Protein AF-A0A659QZ81-F1 (afdb_monomer_lite)

Organism: NCBI:txid1960126

Sequence (160 aa):
GTQGLALLPWLQQTEKLLIMDAIDFGMAPGSLAMFRDEQVPAYLTAKKLSLHQTSFSEVLALLQLTGGQLSEIVLIGVQPECLDDYGGSLTPQVKAQLMPAVYLAQEVLAQWGITASSAALPTERLNHYSLCMERYEDERPDAQSACRVGDIRVLQREKS

Secondary structure (DSSP, 8-state):
---GGGGHHHHTT-SEEEEEEE---SS-TT-EEEEETTHHHHHHHSS---HHHHHHHHHHHHHHHTT---SEEEEEEE--S-SS-TTPPPPHHHHHTHHHHHHHHHHHHHHTT------SS-PPPSS-GGG-HHHHHHHSPPTTTS-SSS-HHHHTGGG-

Foldseek 3Di:
DQCQQVCLVVLLVAQEEEAEEAFAPVDPALDKDKDKDPRVLCRLPPDPLDPRSVSNNVSVVVCVVVPRHHNMYMYIYGHHPDSLQALDAGDPSNVVCPVVSVVVVQVVCVVVVHHDDDDPDPDDDPDDPCPVRVCSVVVPDDCVVDPRRDDPVVVVVVVD

pLDDT: mean 81.32, std 13.52, range [40.62, 97.5]

Structure (mmCIF, N/CA/C/O backbone):
data_AF-A0A659QZ81-F1
#
_entry.id   AF-A0A659QZ81-F1
#
loop_
_atom_site.group_PDB
_atom_site.id
_atom_site.type_symbol
_atom_site.label_atom_id
_atom_site.label_alt_id
_atom_site.label_comp_id
_atom_site.label_asym_id
_atom_site.label_entity_id
_atom_site.label_seq_id
_atom_site.pdbx_PDB_ins_code
_atom_site.Cartn_x
_atom_site.Cartn_y
_atom_site.Cartn_z
_atom_site.occupancy
_atom_site.B_iso_or_equiv
_atom_site.auth_seq_id
_atom_site.auth_comp_id
_atom_site.auth_asym_id
_atom_site.auth_atom_id
_atom_site.pdbx_PDB_model_num
ATOM 1 N N . GLY A 1 1 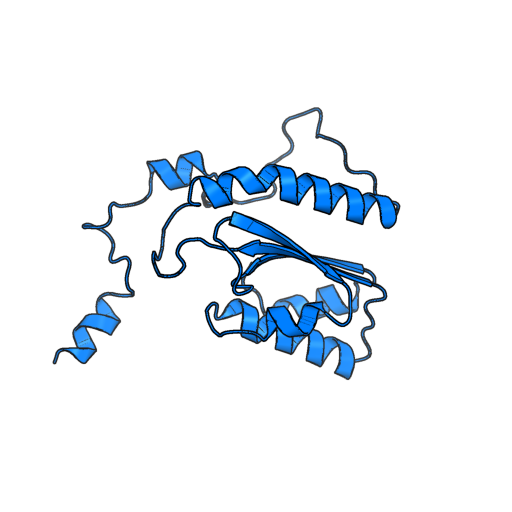? 4.713 2.931 1.751 1.00 61.50 1 GLY A N 1
ATOM 2 C CA . GLY A 1 1 ? 5.948 3.322 2.471 1.00 61.50 1 GLY A CA 1
ATOM 3 C C . GLY A 1 1 ? 6.307 2.249 3.481 1.00 61.50 1 GLY A C 1
ATOM 4 O O . GLY A 1 1 ? 5.569 1.288 3.606 1.00 61.50 1 GLY A O 1
ATOM 5 N N . THR A 1 2 ? 7.419 2.390 4.193 1.00 60.28 2 THR A N 1
ATOM 6 C CA . THR A 1 2 ? 8.079 1.272 4.897 1.00 60.28 2 THR A CA 1
ATOM 7 C C . THR A 1 2 ? 8.075 1.380 6.421 1.00 60.28 2 THR A C 1
ATOM 9 O O . THR A 1 2 ? 8.777 0.642 7.107 1.00 60.28 2 THR A O 1
ATOM 12 N N . GLN A 1 3 ? 7.298 2.326 6.944 1.00 66.69 3 GLN A N 1
ATOM 13 C CA . GLN A 1 3 ? 7.447 2.880 8.289 1.00 66.69 3 GLN A CA 1
ATOM 14 C C . GLN A 1 3 ? 6.971 1.962 9.431 1.00 66.69 3 GLN A C 1
ATOM 16 O O . GLN A 1 3 ? 7.176 2.315 10.588 1.00 66.69 3 GLN A O 1
ATOM 21 N N . GLY A 1 4 ? 6.386 0.790 9.144 1.00 76.31 4 GLY A N 1
ATOM 22 C CA . GLY A 1 4 ? 6.034 -0.222 10.151 1.00 76.31 4 GLY A CA 1
ATOM 23 C C . GLY A 1 4 ? 5.378 0.376 11.404 1.00 76.31 4 GLY A C 1
ATOM 24 O O . GLY A 1 4 ? 4.432 1.157 11.301 1.00 76.31 4 GLY A O 1
ATOM 25 N N . LEU A 1 5 ? 5.936 0.071 12.583 1.00 77.81 5 LEU A N 1
ATOM 26 C CA . LEU A 1 5 ? 5.477 0.556 13.896 1.00 77.81 5 LEU A CA 1
ATOM 27 C C . LEU A 1 5 ? 5.371 2.080 14.032 1.00 77.81 5 LEU A C 1
ATOM 29 O O . LEU A 1 5 ? 4.548 2.557 14.811 1.00 77.81 5 LEU A O 1
ATOM 33 N N . ALA A 1 6 ? 6.142 2.860 13.271 1.00 81.75 6 ALA A N 1
ATOM 34 C CA . ALA A 1 6 ? 6.051 4.319 13.318 1.00 81.75 6 ALA A CA 1
ATOM 35 C C . ALA A 1 6 ? 4.702 4.853 12.793 1.00 81.75 6 ALA A C 1
ATOM 37 O O . ALA A 1 6 ? 4.376 6.018 13.012 1.00 81.75 6 ALA A O 1
ATOM 38 N N . LEU A 1 7 ? 3.893 4.011 12.135 1.00 84.00 7 LEU A N 1
ATOM 39 C CA . LEU A 1 7 ? 2.536 4.351 11.703 1.00 84.00 7 LEU A CA 1
ATOM 40 C C . LEU A 1 7 ? 1.495 4.242 12.826 1.00 84.00 7 LEU A C 1
ATOM 42 O O . LEU A 1 7 ? 0.416 4.816 12.693 1.00 84.00 7 LEU A O 1
ATOM 46 N N . LEU A 1 8 ? 1.800 3.553 13.933 1.00 86.00 8 LEU A N 1
ATOM 47 C CA . LEU A 1 8 ? 0.827 3.281 14.996 1.00 86.00 8 LEU A CA 1
ATOM 48 C C . LEU A 1 8 ? 0.163 4.553 15.566 1.00 86.00 8 LEU A C 1
ATOM 50 O O . LEU A 1 8 ? -1.066 4.563 15.638 1.00 86.00 8 LEU A O 1
ATOM 54 N N . PRO A 1 9 ? 0.887 5.650 15.888 1.00 86.81 9 PRO A N 1
ATOM 55 C CA . PRO A 1 9 ? 0.256 6.859 16.431 1.00 86.81 9 PRO A CA 1
ATOM 56 C C . PRO A 1 9 ? -0.729 7.528 15.463 1.00 86.81 9 PRO A C 1
ATOM 58 O O . PRO A 1 9 ? -1.681 8.175 15.896 1.00 86.81 9 PRO A O 1
ATOM 61 N N . TRP A 1 10 ? -0.502 7.377 14.156 1.00 87.75 10 TRP A N 1
ATOM 62 C CA . TRP A 1 10 ? -1.379 7.905 13.111 1.00 87.75 10 TRP A CA 1
ATOM 63 C C . TRP A 1 10 ? -2.633 7.048 12.972 1.00 87.75 10 TRP A C 1
ATOM 65 O O . TRP A 1 10 ? -3.746 7.566 12.921 1.00 87.75 10 TRP A O 1
ATOM 75 N N . LEU A 1 11 ? -2.460 5.726 12.979 1.00 88.12 11 LEU A N 1
ATOM 76 C CA . LEU A 1 11 ? -3.568 4.782 12.877 1.00 88.12 11 LEU A CA 1
ATOM 77 C C . LEU A 1 11 ? -4.480 4.810 14.105 1.00 88.12 11 LEU A C 1
ATOM 79 O O . LEU A 1 11 ? -5.685 4.655 13.957 1.00 88.12 11 LEU A O 1
ATOM 83 N N . GLN A 1 12 ? -3.942 5.088 15.295 1.00 89.00 12 GLN A N 1
ATOM 84 C CA . GLN A 1 12 ? -4.744 5.299 16.508 1.00 89.00 12 GLN A CA 1
ATOM 85 C C . GLN A 1 12 ? -5.702 6.495 16.408 1.00 89.00 12 GLN A C 1
ATOM 87 O O . GLN A 1 12 ? -6.692 6.540 17.129 1.00 89.00 12 GLN A O 1
ATOM 92 N N . GLN A 1 13 ? -5.420 7.449 15.520 1.00 88.62 13 GLN A N 1
ATOM 93 C CA . GLN A 1 13 ? -6.250 8.632 15.265 1.00 88.62 13 GLN A CA 1
ATOM 94 C C . GLN A 1 13 ? -7.060 8.507 13.964 1.00 88.62 13 GLN A C 1
ATOM 96 O O . GLN A 1 13 ? -7.611 9.492 13.481 1.00 88.62 13 GLN A O 1
ATOM 101 N N . THR A 1 14 ? -7.098 7.315 13.366 1.00 90.56 14 THR A N 1
ATOM 102 C CA . THR A 1 14 ? -7.740 7.064 12.075 1.00 90.56 14 THR A CA 1
ATOM 103 C C . THR A 1 14 ? -8.985 6.209 12.276 1.00 90.56 14 THR A C 1
ATOM 105 O O . THR A 1 14 ? -8.920 5.163 12.910 1.00 90.56 14 THR A O 1
ATOM 108 N N . GLU A 1 15 ? -10.111 6.619 11.689 1.00 91.25 15 GLU A N 1
ATOM 109 C CA . GLU A 1 15 ? -11.352 5.828 11.701 1.00 91.25 15 GLU A CA 1
ATOM 110 C C . GLU A 1 15 ? -11.502 4.947 10.456 1.00 91.25 15 GLU A C 1
ATOM 112 O O . GLU A 1 15 ? -12.129 3.888 10.523 1.00 91.25 15 GLU A O 1
ATOM 117 N N . LYS A 1 16 ? -10.943 5.380 9.319 1.00 94.62 16 LYS A N 1
ATOM 118 C CA . LYS A 1 16 ? -11.021 4.689 8.026 1.00 94.62 16 LYS A CA 1
ATOM 119 C C . LYS A 1 16 ? -9.663 4.653 7.343 1.00 94.62 16 LYS A C 1
ATOM 121 O O . LYS A 1 16 ? -9.018 5.691 7.205 1.00 94.62 16 LYS A O 1
ATOM 126 N N . LEU A 1 17 ? -9.234 3.473 6.906 1.00 93.62 17 LEU A N 1
ATOM 127 C CA . LEU A 1 17 ? -7.900 3.254 6.346 1.00 93.62 17 LEU A CA 1
ATOM 128 C C . LEU A 1 17 ? -7.978 2.696 4.923 1.00 93.62 17 LEU A C 1
ATOM 130 O O . LEU A 1 17 ? -8.508 1.611 4.707 1.00 93.62 17 LEU A O 1
ATOM 134 N N . LEU A 1 18 ? -7.408 3.421 3.957 1.00 94.62 18 LEU A N 1
ATOM 135 C CA . LEU A 1 18 ? -7.236 2.961 2.578 1.00 94.62 18 LEU A CA 1
ATOM 136 C C . LEU A 1 18 ? -5.761 2.651 2.329 1.00 94.62 18 LEU A C 1
ATOM 138 O O . LEU A 1 18 ? -4.900 3.513 2.499 1.00 94.62 18 LEU A O 1
ATOM 142 N N . ILE A 1 19 ? -5.479 1.426 1.903 1.00 92.00 19 ILE A N 1
ATOM 143 C CA . ILE A 1 19 ? -4.141 0.930 1.596 1.00 92.00 19 ILE A CA 1
ATOM 144 C C . ILE A 1 19 ? -4.055 0.682 0.095 1.00 92.00 19 ILE A C 1
ATOM 146 O O . ILE A 1 19 ? -4.943 0.062 -0.488 1.00 92.00 19 ILE A O 1
ATOM 150 N N . MET A 1 20 ? -2.966 1.142 -0.515 1.00 92.56 20 MET A N 1
ATOM 151 C CA . MET A 1 20 ? -2.618 0.843 -1.901 1.00 92.56 20 MET A CA 1
ATOM 152 C C . MET A 1 20 ? -1.225 0.220 -1.936 1.00 92.56 20 MET A C 1
ATOM 154 O O . MET A 1 20 ? -0.276 0.857 -1.473 1.00 92.56 20 MET A O 1
ATOM 158 N N . ASP A 1 21 ? -1.099 -1.005 -2.448 1.00 87.25 21 ASP A N 1
ATOM 159 C CA . ASP A 1 21 ? 0.184 -1.723 -2.458 1.00 87.25 21 ASP A CA 1
ATOM 160 C C . ASP A 1 21 ? 0.315 -2.717 -3.629 1.00 87.25 21 ASP A C 1
ATOM 162 O O . ASP A 1 21 ? -0.672 -3.136 -4.236 1.00 87.25 21 ASP A O 1
ATOM 166 N N . ALA A 1 22 ? 1.547 -3.110 -3.951 1.00 86.75 22 ALA A N 1
ATOM 167 C CA . ALA A 1 22 ? 1.817 -4.248 -4.826 1.00 86.75 22 ALA A CA 1
ATOM 168 C C . ALA A 1 22 ? 1.915 -5.518 -3.968 1.00 86.75 22 ALA A C 1
ATOM 170 O O . ALA A 1 22 ? 2.778 -5.618 -3.096 1.00 86.75 22 ALA A O 1
ATOM 171 N N . ILE A 1 23 ? 1.023 -6.484 -4.191 1.00 85.00 23 ILE A N 1
ATOM 172 C CA . ILE A 1 23 ? 0.865 -7.653 -3.312 1.00 85.00 23 ILE A CA 1
ATOM 173 C C . ILE A 1 23 ? 0.763 -8.923 -4.154 1.00 85.00 23 ILE A C 1
ATOM 175 O O . ILE A 1 23 ? 0.052 -8.955 -5.157 1.00 85.00 23 ILE A O 1
ATOM 179 N N . ASP A 1 24 ? 1.466 -9.981 -3.738 1.00 86.19 24 ASP A N 1
ATOM 180 C CA . ASP A 1 24 ? 1.310 -11.317 -4.317 1.00 86.19 24 ASP A CA 1
ATOM 181 C C . ASP A 1 24 ? 0.030 -11.976 -3.783 1.00 86.19 24 ASP A C 1
ATOM 183 O O . ASP A 1 24 ? 0.016 -12.607 -2.728 1.00 86.19 24 ASP A O 1
ATOM 187 N N . PHE A 1 25 ? -1.054 -11.833 -4.538 1.00 85.06 25 PHE A N 1
ATOM 188 C CA . PHE A 1 25 ? -2.337 -12.476 -4.274 1.00 85.06 25 PHE A CA 1
ATOM 189 C C . PHE A 1 25 ? -2.410 -13.914 -4.817 1.00 85.06 25 PHE A C 1
ATOM 191 O O . PHE A 1 25 ? -3.451 -14.559 -4.697 1.00 85.06 25 PHE A O 1
ATOM 198 N N . GLY A 1 26 ? -1.348 -14.418 -5.459 1.00 87.81 26 GLY A N 1
ATOM 199 C CA . GLY A 1 26 ? -1.383 -15.675 -6.209 1.00 87.81 26 GLY A CA 1
ATOM 200 C C . GLY A 1 26 ? -2.247 -15.610 -7.476 1.00 87.81 26 GLY A C 1
ATOM 201 O O . GLY A 1 26 ? -2.712 -16.644 -7.953 1.00 87.81 26 GLY A O 1
ATOM 202 N N . MET A 1 27 ? -2.491 -14.407 -8.005 1.00 90.69 27 MET A N 1
ATOM 203 C CA . MET A 1 27 ? -3.257 -14.173 -9.233 1.00 90.69 27 MET A CA 1
ATOM 204 C C . MET A 1 27 ? -2.338 -14.004 -10.455 1.00 90.69 27 MET A C 1
ATOM 206 O O . MET A 1 27 ? -1.114 -14.061 -10.352 1.00 90.69 27 MET A O 1
ATOM 210 N N . ALA A 1 28 ? -2.9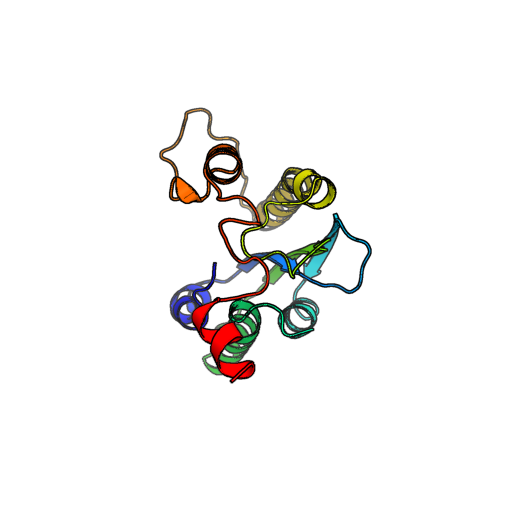23 -13.773 -11.635 1.00 94.75 28 ALA A N 1
ATOM 211 C CA . ALA A 1 28 ? -2.152 -13.440 -12.830 1.00 94.75 28 ALA A CA 1
ATOM 212 C C . ALA A 1 28 ? -1.468 -12.061 -12.687 1.00 94.75 28 ALA A C 1
ATOM 214 O O . ALA A 1 28 ? -2.099 -11.137 -12.162 1.00 94.75 28 ALA A O 1
ATOM 215 N N . PRO A 1 29 ? -0.226 -11.879 -13.171 1.00 94.25 29 PRO A N 1
ATOM 216 C CA . PRO A 1 29 ? 0.448 -10.581 -13.191 1.00 94.25 29 PRO A CA 1
ATOM 217 C C . PRO A 1 29 ? -0.424 -9.439 -13.729 1.00 94.25 29 PRO A C 1
ATOM 219 O O . PRO A 1 29 ? -1.152 -9.601 -14.708 1.00 94.25 29 PRO A O 1
ATOM 222 N N . GLY A 1 30 ? -0.378 -8.283 -13.062 1.00 95.00 30 GLY A N 1
ATOM 223 C CA . GLY A 1 30 ? -1.196 -7.117 -13.397 1.00 95.00 30 GLY A CA 1
ATOM 224 C C . GLY A 1 30 ? -2.667 -7.217 -12.979 1.00 95.00 30 GLY A C 1
ATOM 225 O O . GLY A 1 30 ? -3.437 -6.312 -13.299 1.00 95.00 30 GLY A O 1
ATOM 226 N N . SER A 1 31 ? -3.084 -8.274 -12.271 1.00 96.75 31 SER A N 1
ATOM 227 C CA . SER A 1 31 ? -4.439 -8.356 -11.707 1.00 96.75 31 SER A CA 1
ATOM 228 C C . SER A 1 31 ? -4.632 -7.300 -10.623 1.00 96.75 31 SER A C 1
ATOM 230 O O . SER A 1 31 ? -3.881 -7.267 -9.651 1.00 96.75 31 SER A O 1
ATOM 232 N N . LEU A 1 32 ? -5.651 -6.459 -10.779 1.00 96.75 32 LEU A N 1
ATOM 233 C CA . LEU A 1 32 ? -6.080 -5.480 -9.784 1.00 96.75 32 LEU A CA 1
ATOM 234 C C . LEU A 1 32 ? -7.177 -6.093 -8.906 1.00 96.75 32 LEU A C 1
ATOM 236 O O . LEU A 1 32 ? -8.156 -6.625 -9.430 1.00 96.75 32 LEU A O 1
ATOM 240 N N . ALA A 1 33 ? -7.032 -6.001 -7.587 1.00 95.06 33 ALA A N 1
ATOM 241 C CA . ALA A 1 33 ? -8.018 -6.493 -6.630 1.00 95.06 33 ALA A CA 1
ATOM 242 C C . ALA A 1 33 ? -8.262 -5.497 -5.494 1.00 95.06 33 ALA A C 1
ATOM 244 O O . ALA A 1 33 ? -7.399 -4.687 -5.154 1.00 95.06 33 ALA A O 1
ATOM 245 N N . MET A 1 34 ? -9.455 -5.589 -4.902 1.00 95.69 34 MET A N 1
ATOM 246 C CA . MET A 1 34 ? -9.859 -4.821 -3.731 1.00 95.69 34 MET A CA 1
ATOM 247 C C . MET A 1 34 ? -10.412 -5.762 -2.660 1.00 95.69 34 MET A C 1
ATOM 249 O O . MET A 1 34 ? -11.255 -6.609 -2.951 1.00 95.69 34 MET A O 1
ATOM 253 N N . PHE A 1 35 ? -9.969 -5.571 -1.422 1.00 93.69 35 PHE A N 1
ATOM 254 C CA . PHE A 1 35 ? -10.378 -6.337 -0.247 1.00 93.69 35 PHE A CA 1
ATOM 255 C C . PHE A 1 35 ? -10.816 -5.395 0.868 1.00 93.69 35 PHE A C 1
ATOM 257 O O . PHE A 1 35 ? -10.329 -4.266 0.956 1.00 93.69 35 PHE A O 1
ATOM 264 N N . ARG A 1 36 ? -11.734 -5.859 1.718 1.00 94.19 36 ARG A N 1
ATOM 265 C CA . ARG A 1 36 ? -12.299 -5.065 2.814 1.00 94.19 36 ARG A CA 1
ATOM 266 C C . ARG A 1 36 ? -12.228 -5.806 4.140 1.00 94.19 36 ARG A C 1
ATOM 268 O O . ARG A 1 36 ? -12.355 -7.030 4.177 1.00 94.19 36 ARG A O 1
ATOM 275 N N . ASP A 1 37 ? -12.024 -5.047 5.208 1.00 91.88 37 ASP A N 1
ATOM 276 C CA . ASP A 1 37 ? -12.164 -5.478 6.597 1.00 91.88 37 ASP A CA 1
ATOM 277 C C . ASP A 1 37 ? -11.413 -6.779 6.904 1.00 91.88 37 ASP A C 1
ATOM 279 O O . ASP A 1 37 ? -10.193 -6.843 6.746 1.00 91.88 37 ASP A O 1
ATOM 283 N N . GLU A 1 38 ? -12.120 -7.830 7.312 1.00 87.19 38 GLU A N 1
ATOM 284 C CA . GLU A 1 38 ? -11.546 -9.118 7.721 1.00 87.19 38 GLU A CA 1
ATOM 285 C C . GLU A 1 38 ? -10.735 -9.813 6.618 1.00 87.19 38 GLU A C 1
ATOM 287 O O . GLU A 1 38 ? -9.875 -10.646 6.908 1.00 87.19 38 GLU A O 1
ATOM 292 N N . GLN A 1 39 ? -10.963 -9.459 5.349 1.00 86.94 39 GLN A N 1
ATOM 293 C CA . GLN A 1 39 ? -10.188 -9.994 4.232 1.00 86.94 39 GLN A CA 1
ATOM 294 C C . GLN A 1 39 ? -8.785 -9.381 4.166 1.00 86.94 39 GLN A C 1
ATOM 296 O O . GLN A 1 39 ? -7.862 -10.028 3.679 1.00 86.94 39 GLN A O 1
ATOM 301 N N . VAL A 1 40 ? -8.603 -8.147 4.646 1.00 87.44 40 VAL A N 1
ATOM 302 C CA . VAL A 1 40 ? -7.355 -7.386 4.487 1.00 87.44 40 VAL A CA 1
ATOM 303 C C . VAL A 1 40 ? -6.173 -8.022 5.236 1.00 87.44 40 VAL A C 1
ATOM 305 O O . VAL A 1 40 ? -5.132 -8.221 4.603 1.00 87.44 40 VAL A O 1
ATOM 308 N N . PRO A 1 41 ? -6.284 -8.411 6.526 1.00 80.94 41 PRO A N 1
ATOM 309 C CA . PRO A 1 41 ? -5.176 -9.028 7.256 1.00 80.94 41 PRO A CA 1
ATOM 310 C C . PRO A 1 41 ? -4.598 -10.266 6.566 1.00 80.94 41 PRO A C 1
ATOM 312 O O . PRO A 1 41 ? -3.382 -10.438 6.548 1.00 80.94 41 PRO A O 1
ATOM 315 N N . ALA A 1 42 ? -5.439 -11.092 5.933 1.00 79.88 42 ALA A N 1
ATOM 316 C CA . ALA A 1 42 ? -4.990 -12.306 5.255 1.00 79.88 42 ALA A CA 1
ATOM 317 C C . ALA A 1 42 ? -3.956 -12.013 4.156 1.00 79.88 42 ALA A C 1
ATOM 319 O O . ALA A 1 42 ? -2.977 -12.744 4.035 1.00 79.88 42 ALA A O 1
ATOM 320 N N . TYR A 1 43 ? -4.122 -10.919 3.409 1.00 75.81 43 TYR A N 1
ATOM 321 C CA . TYR A 1 43 ? -3.215 -10.536 2.321 1.00 75.81 43 TYR A CA 1
ATOM 322 C C . TYR A 1 43 ? -2.015 -9.707 2.779 1.00 75.81 43 TYR A C 1
ATOM 324 O O . TYR A 1 43 ? -1.012 -9.652 2.079 1.00 75.81 43 TYR A O 1
ATOM 332 N N . LEU A 1 44 ? -2.089 -9.099 3.964 1.00 72.38 44 LEU A N 1
ATOM 333 C CA . LEU A 1 44 ? -0.946 -8.425 4.587 1.00 72.38 44 LEU A CA 1
ATOM 334 C C . LEU A 1 44 ? -0.007 -9.410 5.302 1.00 72.38 44 LEU A C 1
ATOM 336 O O . LEU A 1 44 ? 1.159 -9.097 5.533 1.00 72.38 44 LEU A O 1
ATOM 340 N N . THR A 1 45 ? -0.513 -10.593 5.659 1.00 62.12 45 THR A N 1
ATOM 341 C CA . THR A 1 45 ? 0.253 -11.676 6.296 1.00 62.12 45 THR A CA 1
ATOM 342 C C . THR A 1 45 ? 0.691 -12.757 5.297 1.00 62.12 45 THR A C 1
ATOM 344 O O . THR A 1 45 ? 1.677 -13.459 5.542 1.00 62.12 45 THR A O 1
ATOM 347 N N . ALA A 1 46 ? -0.015 -12.917 4.171 1.00 49.97 46 ALA A N 1
ATOM 348 C CA . ALA A 1 46 ? 0.301 -13.924 3.163 1.00 49.97 46 ALA A CA 1
ATOM 349 C C . ALA A 1 46 ? 1.593 -13.580 2.401 1.00 49.97 46 ALA A C 1
ATOM 351 O O . ALA A 1 46 ? 1.657 -12.617 1.650 1.00 49.97 46 ALA A O 1
ATOM 352 N N . LYS A 1 47 ? 2.600 -14.448 2.577 1.00 48.62 47 LYS A N 1
ATOM 353 C CA . LYS A 1 47 ? 3.940 -14.455 1.959 1.00 48.62 47 LYS A CA 1
ATOM 354 C C . LYS A 1 47 ? 4.860 -13.265 2.286 1.00 48.62 47 LYS A C 1
ATOM 356 O O . LYS A 1 47 ? 4.690 -12.132 1.860 1.00 48.62 47 LYS A O 1
ATOM 361 N N . LYS A 1 48 ? 5.966 -13.610 2.957 1.00 50.38 48 LYS A N 1
ATOM 362 C CA . LYS A 1 48 ? 7.148 -12.767 3.185 1.00 50.38 48 LYS A CA 1
ATOM 363 C C . LYS A 1 48 ? 7.801 -12.354 1.862 1.00 50.38 48 LYS A C 1
ATOM 365 O O . LYS A 1 48 ? 8.643 -13.10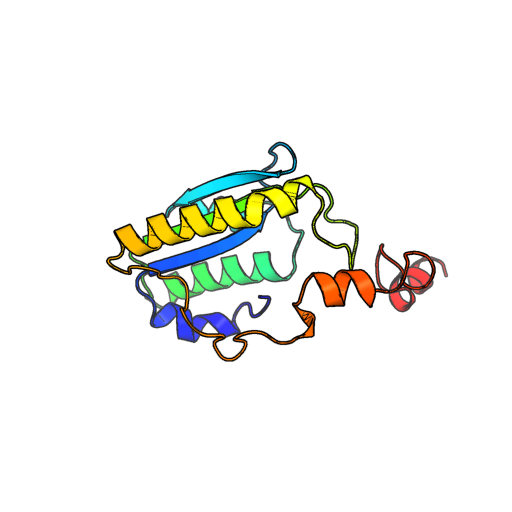5 1.383 1.00 50.38 48 LYS A O 1
ATOM 370 N N . LEU A 1 49 ? 7.507 -11.181 1.309 1.00 49.50 49 LEU A N 1
ATOM 371 C CA . LEU A 1 49 ? 8.349 -10.621 0.233 1.00 49.50 49 LEU A CA 1
ATOM 372 C C . LEU A 1 49 ? 8.663 -9.126 0.393 1.00 49.50 49 LEU A C 1
ATOM 374 O O . LEU A 1 49 ? 9.421 -8.556 -0.384 1.00 49.50 49 LEU A O 1
ATOM 378 N N . SER A 1 50 ? 8.207 -8.510 1.482 1.00 47.59 50 SER A N 1
ATOM 379 C CA . SER A 1 50 ? 8.612 -7.166 1.882 1.00 47.59 50 SER A CA 1
ATOM 380 C C . SER A 1 50 ? 8.778 -7.118 3.402 1.00 47.59 50 SER A C 1
ATOM 382 O O . SER A 1 50 ? 7.854 -7.452 4.145 1.00 47.59 50 SER A O 1
ATOM 384 N N . LEU A 1 51 ? 9.943 -6.667 3.895 1.00 40.62 51 LEU A N 1
ATOM 385 C CA . LEU A 1 51 ? 10.172 -6.369 5.326 1.00 40.62 51 LEU A CA 1
ATOM 386 C C . LEU A 1 51 ? 9.107 -5.399 5.893 1.00 40.62 51 LEU A C 1
ATOM 388 O O . LEU A 1 51 ? 8.909 -5.302 7.105 1.00 40.62 51 LEU A O 1
ATOM 392 N N . HIS A 1 52 ? 8.395 -4.690 5.016 1.00 53.03 52 HIS A N 1
ATOM 393 C CA . HIS A 1 52 ? 7.391 -3.685 5.348 1.00 53.03 52 HIS A CA 1
ATOM 394 C C . HIS A 1 52 ? 5.975 -4.249 5.505 1.00 53.03 52 HIS A C 1
ATOM 396 O O . HIS A 1 52 ? 5.152 -3.606 6.145 1.00 53.03 52 HIS A O 1
ATOM 402 N N . GLN A 1 53 ? 5.690 -5.444 4.979 1.00 50.50 53 GLN A N 1
ATOM 403 C CA . GLN A 1 53 ? 4.370 -6.079 5.103 1.00 50.50 53 GLN A CA 1
ATOM 404 C C . GLN A 1 53 ? 4.224 -6.840 6.425 1.00 50.50 53 GLN A C 1
ATOM 406 O O . GLN A 1 53 ? 3.230 -6.651 7.128 1.00 50.50 53 GLN A O 1
ATOM 411 N N . THR A 1 54 ? 5.263 -7.579 6.846 1.00 54.38 54 THR A N 1
ATOM 412 C CA . THR A 1 54 ? 5.303 -8.209 8.182 1.00 54.38 54 THR A CA 1
ATOM 413 C C . THR A 1 54 ? 5.066 -7.163 9.273 1.00 54.38 54 THR A C 1
ATOM 415 O O . THR A 1 54 ? 4.201 -7.347 10.126 1.00 54.38 54 THR A O 1
ATOM 418 N N . SER A 1 55 ? 5.732 -6.008 9.170 1.00 66.56 55 SER A N 1
ATOM 419 C CA . SER A 1 55 ? 5.568 -4.924 10.142 1.00 66.56 55 SER A CA 1
ATOM 420 C C . SER A 1 55 ? 4.196 -4.247 10.097 1.00 66.56 55 SER A C 1
ATOM 422 O O . SER A 1 55 ? 3.744 -3.754 11.124 1.00 66.56 55 SER A O 1
ATOM 424 N N . PHE A 1 56 ? 3.491 -4.226 8.961 1.00 76.75 56 PHE A N 1
ATOM 425 C CA . PHE A 1 56 ? 2.169 -3.596 8.908 1.00 76.75 56 PHE A CA 1
ATOM 426 C C . PHE A 1 56 ? 1.075 -4.471 9.535 1.00 76.75 56 PHE A C 1
ATOM 428 O O . PHE A 1 56 ? 0.204 -3.961 10.238 1.00 76.75 56 PHE A O 1
ATOM 435 N N . SER A 1 57 ? 1.154 -5.795 9.367 1.00 77.75 57 SER A N 1
ATOM 436 C CA . SER A 1 57 ? 0.262 -6.721 10.082 1.00 77.75 57 SER A CA 1
ATOM 437 C C . SER A 1 57 ? 0.439 -6.634 11.607 1.00 77.75 57 SER A C 1
ATOM 439 O O . SER A 1 57 ? -0.548 -6.608 12.343 1.00 77.75 57 SER A O 1
ATOM 441 N N . GLU A 1 58 ? 1.680 -6.473 12.081 1.00 80.69 58 GLU A N 1
ATOM 442 C CA . GLU A 1 58 ? 1.995 -6.224 13.495 1.00 80.69 58 GLU A CA 1
ATOM 443 C C . GLU A 1 58 ? 1.392 -4.904 13.988 1.00 80.69 58 GLU A C 1
ATOM 445 O O . GLU A 1 58 ? 0.846 -4.842 15.088 1.00 80.69 58 GLU A O 1
ATOM 450 N N . VAL A 1 59 ? 1.434 -3.853 13.166 1.00 84.94 59 VAL A N 1
ATOM 451 C CA . VAL A 1 59 ? 0.817 -2.561 13.490 1.00 84.94 59 VAL A CA 1
ATOM 452 C C . VAL A 1 59 ? -0.697 -2.689 13.640 1.00 84.94 59 VAL A C 1
ATOM 454 O O . VAL A 1 59 ? -1.245 -2.170 14.610 1.00 84.94 59 VAL A O 1
ATOM 457 N N . LEU A 1 60 ? -1.377 -3.388 12.724 1.00 85.12 60 LEU A N 1
ATOM 458 C CA . LEU A 1 60 ? -2.823 -3.615 12.821 1.00 85.12 60 LEU A CA 1
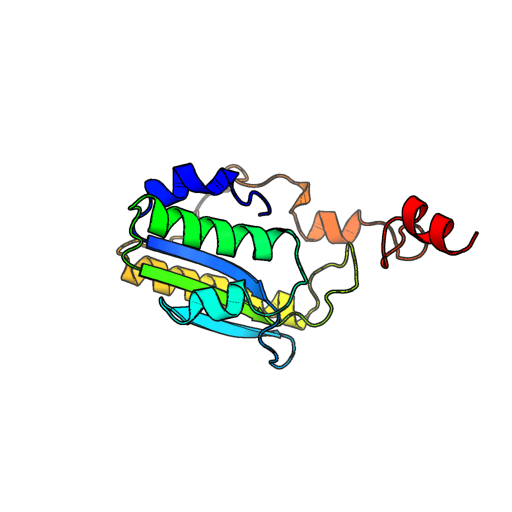ATOM 459 C C . LEU A 1 60 ? -3.184 -4.436 14.067 1.00 85.12 60 LEU A C 1
ATOM 461 O O . LEU A 1 60 ? -4.146 -4.106 14.759 1.00 85.12 60 LEU A O 1
ATOM 465 N N . ALA A 1 61 ? -2.387 -5.455 14.398 1.00 85.38 61 ALA A N 1
ATOM 466 C CA . ALA A 1 61 ? -2.573 -6.234 15.619 1.00 85.38 61 ALA A CA 1
ATOM 467 C C . ALA A 1 61 ? -2.384 -5.376 16.885 1.00 85.38 61 ALA A C 1
ATOM 469 O O . ALA A 1 61 ? -3.193 -5.437 17.810 1.00 85.38 61 ALA A O 1
ATOM 470 N N . LEU A 1 62 ? -1.353 -4.527 16.926 1.00 87.25 62 LEU A N 1
ATOM 471 C CA . LEU A 1 62 ? -1.117 -3.611 18.046 1.00 87.25 62 LEU A CA 1
ATOM 472 C C . LEU A 1 62 ? -2.195 -2.535 18.160 1.00 87.25 62 LEU A C 1
ATOM 474 O O . LEU A 1 62 ? -2.572 -2.170 19.273 1.00 87.25 62 LEU A O 1
ATOM 478 N N . LEU A 1 63 ? -2.718 -2.042 17.039 1.00 88.06 63 LEU A N 1
ATOM 479 C CA . LEU A 1 63 ? -3.837 -1.106 17.029 1.00 88.06 63 LEU A CA 1
ATOM 480 C C . LEU A 1 63 ? -5.049 -1.717 17.746 1.00 88.06 63 LEU A C 1
ATOM 482 O O . LEU A 1 63 ? -5.588 -1.090 18.655 1.00 88.06 63 LEU A O 1
ATOM 486 N N . GLN A 1 64 ? -5.391 -2.971 17.426 1.00 83.81 64 GLN A N 1
ATOM 487 C CA . GLN A 1 64 ? -6.469 -3.705 18.097 1.00 83.81 64 GLN A CA 1
ATOM 488 C C . GLN A 1 64 ? -6.190 -3.912 19.594 1.00 83.81 64 GLN A C 1
ATOM 490 O O . GLN A 1 64 ? -7.065 -3.672 20.424 1.00 83.81 64 GLN A O 1
ATOM 495 N N . LEU A 1 65 ? -4.965 -4.308 19.963 1.00 86.75 65 LEU A N 1
ATOM 496 C CA . LEU A 1 65 ? -4.577 -4.516 21.367 1.00 86.75 65 LEU A CA 1
ATOM 497 C C . LEU A 1 65 ? -4.563 -3.224 22.196 1.00 86.75 65 LEU A C 1
ATOM 499 O O . LEU A 1 65 ? -4.791 -3.267 23.402 1.00 86.75 65 LEU A O 1
ATOM 503 N N . THR A 1 66 ? -4.290 -2.081 21.566 1.00 86.31 66 THR A N 1
ATOM 504 C CA . THR A 1 66 ? -4.245 -0.765 22.226 1.00 86.31 66 THR A CA 1
ATOM 505 C C . THR A 1 66 ? -5.589 -0.034 22.208 1.00 86.31 66 THR A C 1
ATOM 507 O O . THR A 1 66 ? -5.662 1.113 22.643 1.00 86.31 66 THR A O 1
ATOM 510 N N . GLY A 1 67 ? -6.659 -0.696 21.754 1.00 77.75 67 GLY A N 1
ATOM 511 C CA . GLY A 1 67 ? -8.017 -0.151 21.752 1.00 77.75 67 GLY A CA 1
ATOM 512 C C . GLY A 1 67 ? -8.311 0.821 20.607 1.00 77.75 67 GLY A C 1
ATOM 513 O O . GLY A 1 67 ? -9.368 1.446 20.608 1.00 77.75 67 GLY A O 1
ATOM 514 N N . GLY A 1 68 ? -7.411 0.948 19.629 1.00 79.06 68 GLY A N 1
ATOM 515 C CA . GLY A 1 68 ? -7.716 1.645 18.386 1.00 79.06 68 GLY A CA 1
ATOM 516 C C . GLY A 1 68 ? -8.696 0.824 17.550 1.00 79.06 68 GLY A C 1
ATOM 517 O O . GLY A 1 68 ? -8.541 -0.391 17.410 1.00 79.06 68 GLY A O 1
ATOM 518 N N . GLN A 1 69 ? -9.708 1.479 16.987 1.00 75.44 69 GLN A N 1
ATOM 519 C CA . GLN A 1 69 ? -10.702 0.827 16.138 1.00 75.44 69 GLN A CA 1
ATOM 520 C C . GLN A 1 69 ? -10.785 1.531 14.788 1.00 75.44 69 GLN A C 1
ATOM 522 O O . GLN A 1 69 ? -11.186 2.687 14.701 1.00 75.44 69 GLN A O 1
ATOM 527 N N . LEU A 1 70 ? -10.435 0.796 13.732 1.00 87.75 70 LEU A N 1
ATOM 528 C CA . LEU A 1 70 ? -10.792 1.163 12.368 1.00 87.75 70 LEU A CA 1
ATOM 529 C C . LEU A 1 70 ? -12.223 0.688 12.126 1.00 87.75 70 LEU A C 1
ATOM 531 O O . LEU A 1 70 ? -12.509 -0.502 12.233 1.00 87.75 70 LEU A O 1
ATOM 535 N N . SER A 1 71 ? -13.109 1.625 11.814 1.00 90.69 71 SER A N 1
ATOM 536 C CA . SER A 1 71 ? -14.484 1.332 11.401 1.00 90.69 71 SER A CA 1
ATOM 537 C C . SER A 1 71 ? -14.550 0.707 10.007 1.00 90.69 71 SER A C 1
ATOM 539 O O . SER A 1 71 ? -15.495 -0.014 9.707 1.00 90.69 71 SER A O 1
ATOM 541 N N . GLU A 1 72 ? -13.550 0.986 9.167 1.00 94.06 72 GLU A N 1
ATOM 542 C CA . GLU A 1 72 ? -13.466 0.489 7.798 1.00 94.06 72 GLU A CA 1
ATOM 543 C C . GLU A 1 72 ? -11.998 0.422 7.358 1.00 94.06 72 GLU A C 1
ATOM 545 O O . GLU A 1 72 ? -11.240 1.388 7.519 1.00 94.06 72 GLU A O 1
ATOM 550 N N . ILE A 1 73 ? -11.585 -0.708 6.786 1.00 93.69 73 ILE A N 1
ATOM 551 C CA . ILE A 1 73 ? -10.265 -0.862 6.162 1.00 93.69 73 ILE A CA 1
ATOM 552 C C . ILE A 1 73 ? -10.425 -1.420 4.752 1.00 93.69 73 ILE A C 1
ATOM 554 O O . ILE A 1 73 ? -11.107 -2.417 4.527 1.00 93.69 73 ILE A O 1
ATOM 558 N N . VAL A 1 74 ? -9.778 -0.774 3.787 1.00 95.81 74 VAL A N 1
ATOM 559 C CA . VAL A 1 74 ? -9.816 -1.164 2.379 1.00 95.81 74 VAL A CA 1
ATOM 560 C C . VAL A 1 74 ? -8.397 -1.315 1.864 1.00 95.81 74 VAL A C 1
ATOM 562 O O . VAL A 1 74 ? -7.558 -0.439 2.056 1.00 95.81 74 VAL A O 1
ATOM 565 N N . LEU A 1 75 ? -8.138 -2.423 1.181 1.00 94.12 75 LEU A N 1
ATOM 566 C CA . LEU A 1 75 ? -6.889 -2.688 0.486 1.00 94.12 75 LEU A CA 1
ATOM 567 C C . LEU A 1 75 ? -7.165 -2.763 -1.009 1.00 94.12 75 LEU A C 1
ATOM 569 O O . LEU A 1 75 ? -7.920 -3.625 -1.445 1.00 94.12 75 LEU A O 1
ATOM 573 N N . ILE A 1 76 ? -6.521 -1.902 -1.785 1.00 96.00 76 ILE A N 1
ATOM 574 C CA . ILE A 1 76 ? -6.447 -1.996 -3.241 1.00 96.00 76 ILE A CA 1
ATOM 575 C C . ILE A 1 76 ? -5.030 -2.441 -3.576 1.00 96.00 76 ILE A C 1
ATOM 577 O O . ILE A 1 76 ? -4.066 -1.806 -3.155 1.00 96.00 76 ILE A O 1
ATOM 581 N N . GLY A 1 77 ? -4.876 -3.512 -4.343 1.00 93.19 77 GLY A N 1
ATOM 582 C CA . GLY A 1 77 ? -3.546 -3.927 -4.754 1.00 93.19 77 GLY A CA 1
ATOM 583 C C . GLY A 1 77 ? -3.476 -4.503 -6.147 1.00 93.19 77 GLY A C 1
ATOM 584 O O . GLY A 1 77 ? -4.470 -4.958 -6.712 1.00 93.19 77 GLY A O 1
ATOM 585 N N . VAL A 1 78 ? -2.263 -4.479 -6.688 1.00 94.69 78 VAL A N 1
ATOM 586 C CA . VAL A 1 78 ? -1.945 -5.025 -8.007 1.00 94.69 78 VAL A CA 1
ATOM 587 C C . VAL A 1 78 ? -0.987 -6.197 -7.842 1.00 94.69 78 VAL A C 1
ATOM 589 O O . VAL A 1 78 ? 0.041 -6.063 -7.178 1.00 94.69 78 VAL A O 1
ATOM 592 N N . GLN A 1 79 ? -1.313 -7.327 -8.473 1.00 93.12 79 GLN A N 1
ATOM 593 C CA . GLN A 1 79 ? -0.427 -8.481 -8.565 1.00 93.12 79 GLN A CA 1
ATOM 594 C C . GLN A 1 79 ? 0.840 -8.086 -9.344 1.00 93.12 79 GLN A C 1
ATOM 596 O O . GLN A 1 79 ? 0.741 -7.742 -10.528 1.00 93.12 79 GLN A O 1
ATOM 601 N N . PRO A 1 80 ? 2.032 -8.150 -8.733 1.00 90.38 80 PRO A N 1
ATOM 602 C CA . PRO A 1 80 ? 3.280 -7.878 -9.427 1.00 90.38 80 PRO A CA 1
ATOM 603 C C . PRO A 1 80 ? 3.617 -9.005 -10.413 1.00 90.38 80 PRO A C 1
ATOM 605 O O . PRO A 1 80 ? 3.242 -10.161 -10.218 1.00 90.38 80 PRO A O 1
ATOM 608 N N . GLU A 1 81 ? 4.353 -8.662 -11.468 1.00 89.31 81 GLU A N 1
ATOM 609 C CA . GLU A 1 81 ? 4.898 -9.633 -12.428 1.00 89.31 81 GLU A CA 1
ATOM 610 C C . GLU A 1 81 ? 6.253 -10.191 -11.979 1.00 89.31 81 GLU A C 1
ATOM 612 O O . GLU A 1 81 ? 6.507 -11.385 -12.094 1.00 89.31 81 GLU A O 1
ATOM 617 N N . CYS A 1 82 ? 7.112 -9.327 -11.438 1.00 81.44 82 CYS A N 1
ATOM 618 C CA . CYS A 1 82 ? 8.430 -9.676 -10.930 1.00 81.44 82 CYS A CA 1
ATOM 619 C C . CYS A 1 82 ? 8.657 -8.960 -9.597 1.00 81.44 82 CYS A C 1
ATOM 621 O O . CYS A 1 82 ? 8.424 -7.754 -9.500 1.00 81.44 82 CYS A O 1
ATOM 623 N N . LEU A 1 83 ? 9.102 -9.705 -8.584 1.00 73.88 83 LEU A N 1
ATOM 624 C CA . LEU A 1 83 ? 9.472 -9.175 -7.266 1.00 73.88 83 LEU A CA 1
ATOM 625 C C . LEU A 1 83 ? 10.977 -9.275 -6.983 1.00 73.88 83 LEU A C 1
ATOM 627 O O . LEU A 1 83 ? 11.471 -8.590 -6.092 1.00 73.88 83 LEU A O 1
ATOM 631 N N . ASP A 1 84 ? 11.706 -10.064 -7.773 1.00 72.38 84 ASP A N 1
ATOM 632 C CA . ASP A 1 84 ? 13.132 -10.343 -7.571 1.00 72.38 84 ASP A CA 1
ATOM 633 C C . ASP A 1 84 ? 14.055 -9.383 -8.356 1.00 72.38 84 ASP A C 1
ATOM 635 O O . ASP A 1 84 ? 15.272 -9.561 -8.369 1.00 72.38 84 ASP A O 1
ATOM 639 N N . ASP A 1 85 ? 13.497 -8.359 -9.017 1.00 75.44 85 ASP A N 1
ATOM 640 C CA . ASP A 1 85 ? 14.242 -7.289 -9.703 1.00 75.44 85 ASP A CA 1
ATOM 641 C C . ASP A 1 85 ? 14.407 -6.084 -8.766 1.00 75.44 85 ASP A C 1
ATOM 643 O O . ASP A 1 85 ? 13.648 -5.109 -8.818 1.00 75.44 85 ASP A O 1
ATOM 647 N N . TYR A 1 86 ? 15.392 -6.153 -7.867 1.00 72.88 86 TYR A N 1
ATOM 648 C C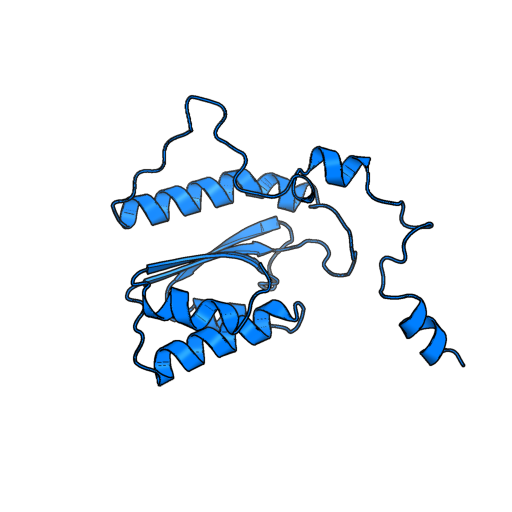A . TYR A 1 86 ? 15.676 -5.053 -6.945 1.00 72.88 86 TYR A CA 1
ATOM 649 C C . TYR A 1 86 ? 16.124 -3.809 -7.724 1.00 72.88 86 TYR A C 1
ATOM 651 O O . TYR A 1 86 ? 17.140 -3.820 -8.418 1.00 72.88 86 TYR A O 1
ATOM 659 N N . GLY A 1 87 ? 15.374 -2.713 -7.585 1.00 74.62 87 GLY A N 1
ATOM 660 C CA . GLY A 1 87 ? 15.587 -1.500 -8.384 1.00 74.62 87 GLY A CA 1
ATOM 661 C C . GLY A 1 87 ? 14.940 -1.545 -9.781 1.00 74.62 87 GLY A C 1
ATOM 662 O O . GLY A 1 87 ? 15.256 -0.729 -10.655 1.00 74.62 87 GLY A O 1
ATOM 663 N N . GLY A 1 88 ? 14.043 -2.505 -10.012 1.00 80.38 88 GLY A N 1
ATOM 664 C CA . GLY A 1 88 ? 13.172 -2.554 -11.179 1.00 80.38 88 GLY A CA 1
ATOM 665 C C . GLY A 1 88 ? 12.152 -1.409 -11.200 1.00 80.38 88 GLY A C 1
ATOM 666 O O . GLY A 1 88 ? 11.767 -0.870 -10.164 1.00 80.38 88 GLY A O 1
ATOM 667 N N . SER A 1 89 ? 11.706 -1.036 -12.402 1.00 86.56 89 SER A N 1
ATOM 668 C CA . SER A 1 89 ? 10.537 -0.162 -12.581 1.00 86.56 89 SER A CA 1
ATOM 669 C C . SER A 1 89 ? 9.281 -1.031 -12.661 1.00 86.56 89 SER A C 1
ATOM 671 O O . SER A 1 89 ? 9.364 -2.258 -12.741 1.00 86.56 89 SER A O 1
ATOM 673 N N . LEU A 1 90 ? 8.111 -0.400 -12.685 1.00 89.19 90 LEU A N 1
ATOM 674 C CA . LEU A 1 90 ? 6.853 -1.091 -12.935 1.00 89.19 90 LEU A CA 1
ATOM 675 C C . LEU A 1 90 ? 6.891 -1.767 -14.308 1.00 89.19 90 LEU A C 1
ATOM 677 O O . LEU A 1 90 ? 7.237 -1.141 -15.313 1.00 89.19 90 LEU A O 1
ATOM 681 N N . THR A 1 91 ? 6.484 -3.034 -14.369 1.00 91.19 91 THR A N 1
ATOM 682 C CA . THR A 1 91 ? 6.294 -3.694 -15.661 1.00 91.19 91 THR A CA 1
ATOM 683 C C . THR A 1 91 ? 5.109 -3.067 -16.402 1.00 91.19 91 THR A C 1
ATOM 685 O O . THR A 1 91 ? 4.232 -2.475 -15.761 1.00 91.19 91 THR A O 1
ATOM 688 N N . PRO A 1 92 ? 5.033 -3.169 -17.744 1.00 92.50 92 PRO A N 1
ATOM 689 C CA . PRO A 1 92 ? 3.962 -2.536 -18.514 1.00 92.50 92 PRO A CA 1
ATOM 690 C C . PRO A 1 92 ? 2.555 -2.898 -18.022 1.00 92.50 92 PRO A C 1
ATOM 692 O O . PRO A 1 92 ? 1.679 -2.036 -17.981 1.00 92.50 92 PRO A O 1
ATOM 695 N N . GLN A 1 93 ? 2.352 -4.148 -17.592 1.00 93.50 93 GLN A N 1
ATOM 696 C CA . GLN A 1 93 ? 1.070 -4.624 -17.072 1.00 93.50 93 GLN A CA 1
ATOM 697 C C . GLN A 1 93 ? 0.708 -3.971 -15.735 1.00 93.50 93 GLN A C 1
ATOM 699 O O . GLN A 1 93 ? -0.421 -3.523 -15.563 1.00 93.50 93 GLN A O 1
ATOM 704 N N . VAL A 1 94 ? 1.662 -3.854 -14.806 1.00 93.06 94 VAL A N 1
ATOM 705 C CA . VAL A 1 94 ? 1.435 -3.196 -13.508 1.00 93.06 94 VAL A CA 1
ATOM 706 C C . VAL A 1 94 ? 1.273 -1.682 -13.685 1.00 93.06 94 VAL A C 1
ATOM 708 O O . VAL A 1 94 ? 0.379 -1.081 -13.093 1.00 93.06 94 VAL A O 1
ATOM 711 N N . LYS A 1 95 ? 2.081 -1.059 -14.553 1.00 93.19 95 LYS A N 1
ATOM 712 C CA . LYS A 1 95 ? 2.007 0.376 -14.887 1.00 93.19 95 LYS A CA 1
ATOM 713 C C . LYS A 1 95 ? 0.637 0.753 -15.456 1.00 93.19 95 LYS A C 1
ATOM 715 O O . LYS A 1 95 ? 0.099 1.801 -15.102 1.00 93.19 95 LYS A O 1
ATOM 720 N N . ALA A 1 96 ? 0.040 -0.119 -16.271 1.00 95.56 96 ALA A N 1
ATOM 721 C CA . ALA A 1 96 ? -1.307 0.073 -16.806 1.00 95.56 96 ALA A CA 1
ATOM 722 C C . ALA A 1 96 ? -2.403 0.106 -15.720 1.00 95.56 96 ALA A C 1
ATOM 724 O O . ALA A 1 96 ? -3.456 0.696 -15.951 1.00 95.56 96 ALA A O 1
ATOM 725 N N . GLN A 1 97 ? -2.153 -0.461 -14.533 1.00 97.06 97 GLN A N 1
ATOM 726 C CA . GLN A 1 97 ? -3.113 -0.484 -13.423 1.00 97.06 97 GLN A CA 1
ATOM 727 C C . GLN A 1 97 ? -3.051 0.738 -12.502 1.00 97.06 97 GLN A C 1
ATOM 729 O O . GLN A 1 97 ? -3.901 0.862 -11.623 1.00 97.06 97 GLN A O 1
ATOM 734 N N . LEU A 1 98 ? -2.113 1.672 -12.701 1.00 93.75 98 LEU A N 1
ATOM 735 C CA . LEU A 1 98 ? -2.004 2.863 -11.848 1.00 93.75 98 LEU A CA 1
ATOM 736 C C . LEU A 1 98 ? -3.296 3.690 -11.838 1.00 93.75 98 LEU A C 1
ATOM 738 O O . LEU A 1 98 ? -3.851 3.951 -10.774 1.00 93.75 98 LEU A O 1
ATOM 742 N N . MET A 1 99 ? -3.800 4.074 -13.014 1.00 95.00 99 MET A N 1
ATOM 743 C CA . MET A 1 99 ? -5.036 4.860 -13.107 1.00 95.00 99 MET A CA 1
ATOM 744 C C . MET A 1 99 ? -6.276 4.068 -12.667 1.00 95.00 99 MET A C 1
ATOM 746 O O . MET A 1 99 ? -7.042 4.605 -11.870 1.00 95.00 99 MET A O 1
ATOM 750 N N . PRO A 1 100 ? -6.466 2.798 -13.075 1.00 97.50 100 PRO A N 1
ATOM 751 C CA . PRO A 1 100 ? -7.507 1.939 -12.510 1.00 97.50 100 PRO A CA 1
ATOM 752 C C . PRO A 1 100 ? -7.511 1.877 -10.975 1.00 97.50 100 PRO A C 1
ATOM 754 O O . PRO A 1 100 ? -8.562 2.044 -10.359 1.00 97.50 100 PRO A O 1
ATOM 757 N N . ALA A 1 101 ? -6.346 1.707 -10.342 1.00 96.88 101 ALA A N 1
ATOM 758 C CA . ALA A 1 101 ? -6.234 1.691 -8.885 1.00 96.88 101 ALA A CA 1
ATOM 759 C C . ALA A 1 101 ? -6.590 3.050 -8.260 1.00 96.88 101 ALA A C 1
ATOM 761 O O . ALA A 1 101 ? -7.243 3.093 -7.218 1.00 96.88 101 ALA A O 1
ATOM 762 N N . VAL A 1 102 ? -6.207 4.160 -8.904 1.00 95.25 102 VAL A N 1
ATOM 763 C CA . VAL A 1 102 ? -6.605 5.514 -8.484 1.00 95.25 102 VAL A CA 1
ATOM 764 C C . VAL A 1 102 ? -8.121 5.692 -8.568 1.00 95.25 102 VAL A C 1
ATOM 766 O O . VAL A 1 102 ? -8.706 6.219 -7.627 1.00 95.25 102 VAL A O 1
ATOM 769 N N . TYR A 1 103 ? -8.775 5.226 -9.633 1.00 95.81 103 TYR A N 1
ATOM 770 C CA . TYR A 1 103 ? -10.231 5.336 -9.755 1.00 95.81 103 TYR A CA 1
ATOM 771 C C . TYR A 1 103 ? -10.956 4.552 -8.657 1.00 95.81 103 TYR A C 1
ATOM 773 O O . TYR A 1 103 ? -11.838 5.107 -8.005 1.00 95.81 103 TYR A O 1
ATOM 781 N N . LEU A 1 104 ? -10.518 3.325 -8.358 1.00 97.38 104 LEU A N 1
ATOM 782 C CA . LEU A 1 104 ? -11.053 2.561 -7.225 1.00 97.38 104 LEU A CA 1
ATOM 783 C C . LEU A 1 104 ? -10.836 3.286 -5.889 1.00 97.38 104 LEU A C 1
ATOM 785 O O . LEU A 1 104 ? -11.735 3.335 -5.052 1.00 97.38 104 LEU A O 1
ATOM 789 N N . ALA A 1 105 ? -9.665 3.894 -5.686 1.00 96.75 105 ALA A N 1
ATOM 790 C CA . ALA A 1 105 ? -9.393 4.686 -4.491 1.00 96.75 105 ALA A CA 1
ATOM 791 C C . ALA A 1 105 ? -10.338 5.894 -4.383 1.00 96.75 105 ALA A C 1
ATOM 793 O O . ALA A 1 105 ? -10.854 6.177 -3.303 1.00 96.75 105 ALA A O 1
ATOM 794 N N . GLN A 1 106 ? -10.613 6.584 -5.493 1.00 96.19 106 GLN A N 1
ATOM 795 C CA . GLN A 1 106 ? -11.571 7.691 -5.528 1.00 96.19 106 GLN A CA 1
ATOM 796 C C . GLN A 1 106 ? -12.996 7.231 -5.211 1.00 96.19 106 GLN A C 1
ATOM 798 O O . GLN A 1 106 ? -13.704 7.932 -4.492 1.00 96.19 106 GLN A O 1
ATOM 803 N N . GLU A 1 107 ? -13.413 6.062 -5.696 1.00 96.44 107 GLU A N 1
ATOM 804 C CA . GLU A 1 107 ? -14.717 5.479 -5.363 1.00 96.44 107 GLU A CA 1
ATOM 805 C C . GLU A 1 107 ? -14.836 5.171 -3.866 1.00 96.44 107 GLU A C 1
ATOM 807 O O . GLU A 1 107 ? -15.846 5.509 -3.247 1.00 96.44 107 GLU A O 1
ATOM 812 N N . VAL A 1 108 ? -13.796 4.587 -3.263 1.00 97.31 108 VAL A N 1
ATOM 813 C CA . VAL A 1 108 ? -13.744 4.332 -1.814 1.00 97.31 108 VAL A CA 1
ATOM 814 C C . VAL A 1 108 ? -13.826 5.643 -1.031 1.00 97.31 108 VAL A C 1
ATOM 816 O O . VAL A 1 108 ? -14.640 5.773 -0.121 1.00 97.31 108 VAL A O 1
ATOM 819 N N . LEU A 1 109 ? -13.039 6.649 -1.417 1.00 96.50 109 LEU A N 1
ATOM 820 C CA . LEU A 1 109 ? -13.076 7.966 -0.781 1.00 96.50 109 LEU A CA 1
ATOM 821 C C . LEU A 1 109 ? -14.458 8.623 -0.909 1.00 96.50 109 LEU A C 1
ATOM 823 O O . LEU A 1 109 ? -14.962 9.174 0.069 1.00 96.50 109 LEU A O 1
ATOM 827 N N . ALA A 1 110 ? -15.112 8.510 -2.067 1.00 96.38 110 ALA A N 1
ATOM 828 C CA . ALA A 1 110 ? -16.456 9.042 -2.275 1.00 96.38 110 ALA A CA 1
ATOM 829 C C . ALA A 1 110 ? -17.488 8.367 -1.358 1.00 96.38 110 ALA A C 1
ATOM 831 O O . ALA A 1 110 ? -18.343 9.050 -0.792 1.00 96.38 110 ALA A O 1
ATOM 832 N N . GLN A 1 111 ? -17.374 7.052 -1.133 1.00 95.88 111 GLN A N 1
ATOM 833 C CA . GLN A 1 111 ? -18.194 6.325 -0.151 1.00 95.88 111 GLN A CA 1
ATOM 834 C C . GLN A 1 111 ? -17.949 6.810 1.285 1.00 95.88 111 GLN A C 1
ATOM 836 O O . GLN A 1 111 ? -18.832 6.712 2.136 1.00 95.88 111 GLN A O 1
ATOM 841 N N . TRP A 1 112 ? -16.773 7.373 1.563 1.00 96.44 112 TRP A N 1
ATOM 842 C CA . TRP A 1 112 ? -16.442 8.004 2.843 1.00 96.44 112 TRP A CA 1
ATOM 843 C C . TRP A 1 112 ? -16.841 9.481 2.916 1.00 96.44 112 TRP A C 1
ATOM 845 O O . TRP A 1 112 ? -16.532 10.148 3.899 1.00 96.44 112 TRP A O 1
ATOM 855 N N . GLY A 1 113 ? -17.535 9.999 1.898 1.00 95.94 113 GLY A N 1
ATOM 856 C CA . GLY A 1 113 ? -17.937 11.402 1.816 1.00 95.94 113 GLY A CA 1
ATOM 857 C C . GLY A 1 113 ? -16.812 12.346 1.383 1.00 95.94 113 GLY A C 1
ATOM 858 O O . GLY A 1 113 ? -16.969 13.562 1.465 1.00 95.94 113 GLY A O 1
ATOM 859 N N . ILE A 1 114 ? -15.684 11.814 0.906 1.00 94.19 114 ILE A N 1
ATOM 860 C CA . ILE A 1 114 ? -14.528 12.585 0.444 1.00 94.19 114 ILE A CA 1
ATOM 861 C C . ILE A 1 114 ? -14.542 12.614 -1.084 1.00 94.19 114 ILE A C 1
ATOM 863 O O . ILE A 1 114 ? -14.320 11.607 -1.749 1.00 94.19 114 ILE A O 1
ATOM 867 N N . THR A 1 115 ? -14.776 13.791 -1.663 1.00 90.75 115 THR A N 1
ATOM 868 C CA . THR A 1 115 ? -14.716 13.962 -3.122 1.00 90.75 115 THR A CA 1
ATOM 869 C C . THR A 1 115 ? -13.312 14.372 -3.543 1.00 90.75 115 THR A C 1
ATOM 871 O O . THR A 1 115 ? -12.856 15.468 -3.224 1.00 90.75 115 THR A O 1
ATOM 874 N N . ALA A 1 116 ? -12.629 13.499 -4.280 1.00 85.50 116 ALA A N 1
ATOM 875 C CA . ALA A 1 116 ? -11.348 13.820 -4.893 1.00 85.50 116 ALA A CA 1
ATOM 876 C C . ALA A 1 116 ? -11.557 14.629 -6.182 1.00 85.50 116 ALA A C 1
ATOM 878 O O . ALA A 1 116 ? -12.370 14.263 -7.031 1.00 85.50 116 ALA A O 1
ATOM 879 N N . SER A 1 117 ? -10.785 15.697 -6.362 1.00 81.44 117 SER A N 1
ATOM 880 C CA . SER A 1 117 ? -10.729 16.463 -7.606 1.00 81.44 117 SER A CA 1
ATOM 881 C C . SER A 1 117 ? -9.299 16.517 -8.131 1.00 81.44 117 SER A C 1
ATOM 883 O O . SER A 1 117 ? -8.330 16.407 -7.377 1.00 81.44 117 SER A O 1
ATOM 885 N N . SER A 1 118 ? -9.158 16.668 -9.448 1.00 78.00 118 SER A N 1
ATOM 886 C CA . SER A 1 118 ? -7.860 16.996 -10.029 1.00 78.00 118 SER A CA 1
ATOM 887 C C . SER A 1 118 ? -7.473 18.409 -9.597 1.00 78.00 118 SER A C 1
ATOM 889 O O . SER A 1 118 ? -8.294 19.329 -9.659 1.00 78.00 118 SER A O 1
ATOM 891 N N . ALA A 1 119 ? -6.231 18.590 -9.154 1.00 70.06 119 ALA A N 1
ATOM 892 C CA . ALA A 1 119 ? -5.728 19.917 -8.855 1.00 70.06 119 ALA A CA 1
ATOM 893 C C . ALA A 1 119 ? -5.625 20.734 -10.155 1.00 70.06 119 ALA A C 1
ATOM 895 O O . ALA A 1 119 ? -4.905 20.365 -11.078 1.00 70.06 119 ALA A O 1
ATOM 896 N N . ALA A 1 120 ? -6.348 21.856 -10.224 1.00 60.09 120 ALA A N 1
ATOM 897 C CA . ALA A 1 120 ? -6.391 22.733 -11.401 1.00 60.09 120 ALA A CA 1
ATOM 898 C C . ALA A 1 120 ? -5.086 23.522 -11.646 1.00 60.09 120 ALA A C 1
ATOM 900 O O . ALA A 1 120 ? -4.919 24.135 -12.698 1.00 60.09 120 ALA A O 1
ATOM 901 N N . LEU A 1 121 ? -4.167 23.524 -10.680 1.00 58.53 121 LEU A N 1
ATOM 902 C CA . LEU A 1 121 ? -2.856 24.166 -10.748 1.00 58.53 121 LEU A CA 1
ATOM 903 C C . LEU A 1 121 ? -1.787 23.147 -10.342 1.00 58.53 121 LEU A C 1
ATOM 905 O O . LEU A 1 121 ? -2.102 22.248 -9.558 1.00 58.53 121 LEU A O 1
ATOM 909 N N . PRO A 1 122 ? -0.535 23.279 -10.824 1.00 57.56 122 PRO A N 1
ATOM 910 C CA . PRO A 1 122 ? 0.566 22.461 -10.337 1.00 57.56 122 PRO A CA 1
ATOM 911 C C . PRO A 1 122 ? 0.720 22.708 -8.835 1.00 57.56 122 PRO A C 1
ATOM 913 O O . PRO A 1 122 ? 1.233 23.738 -8.401 1.00 57.56 122 PRO A O 1
ATOM 916 N N . THR A 1 123 ? 0.203 21.782 -8.036 1.00 61.44 123 THR A N 1
ATOM 917 C CA . THR A 1 123 ? 0.402 21.775 -6.592 1.00 61.44 123 THR A CA 1
ATOM 918 C C . THR A 1 123 ? 1.871 21.527 -6.308 1.00 61.44 123 THR A C 1
ATOM 920 O O . THR A 1 123 ? 2.554 20.836 -7.070 1.00 61.44 123 THR A O 1
ATOM 923 N N . GLU A 1 124 ? 2.356 22.056 -5.189 1.00 67.00 124 GLU A N 1
ATOM 924 C CA . GLU A 1 124 ? 3.657 21.668 -4.664 1.00 67.00 124 GLU A CA 1
ATOM 925 C C . GLU A 1 124 ? 3.739 20.137 -4.587 1.00 67.00 124 GLU A C 1
ATOM 927 O O . GLU A 1 124 ? 2.784 19.455 -4.197 1.00 67.00 124 GLU A O 1
ATOM 932 N N . ARG A 1 125 ? 4.855 19.581 -5.061 1.00 68.75 125 ARG A N 1
ATOM 933 C CA . ARG A 1 125 ? 5.023 18.135 -5.163 1.00 68.75 125 ARG A CA 1
ATOM 934 C C . ARG A 1 125 ? 4.978 17.535 -3.759 1.00 68.75 125 ARG A C 1
ATOM 936 O O . ARG A 1 125 ? 5.858 17.799 -2.950 1.00 68.75 125 ARG A O 1
ATOM 943 N N . LEU A 1 126 ? 3.979 16.696 -3.490 1.00 74.50 126 LEU A N 1
ATOM 944 C CA . LEU A 1 126 ? 3.819 16.051 -2.179 1.00 74.50 126 LEU A CA 1
ATOM 945 C C . LEU A 1 126 ? 4.931 15.036 -1.878 1.00 74.50 126 LEU A C 1
ATOM 947 O O . LEU A 1 126 ? 5.167 14.689 -0.724 1.00 74.50 126 LEU A O 1
ATOM 951 N N . ASN A 1 127 ? 5.591 14.525 -2.917 1.00 75.62 127 ASN A N 1
ATOM 952 C CA . ASN A 1 127 ? 6.597 13.482 -2.817 1.00 75.62 127 ASN A CA 1
ATOM 953 C C . ASN A 1 127 ? 7.967 13.939 -3.342 1.00 75.62 127 ASN A C 1
ATOM 955 O O . ASN A 1 127 ? 8.087 14.859 -4.148 1.00 75.62 127 ASN A O 1
ATOM 959 N N . HIS A 1 128 ? 9.031 13.292 -2.865 1.00 79.50 128 HIS A N 1
ATOM 960 C CA . HIS A 1 128 ? 10.391 13.614 -3.293 1.00 79.50 128 HIS A CA 1
ATOM 961 C C . HIS A 1 128 ? 10.601 13.279 -4.782 1.00 79.50 128 HIS A C 1
ATOM 963 O O . HIS A 1 128 ? 10.051 12.304 -5.294 1.00 79.50 128 HIS A O 1
ATOM 969 N N . TYR A 1 129 ? 11.450 14.044 -5.479 1.00 76.75 129 TYR A N 1
ATOM 970 C CA . TYR A 1 129 ? 11.719 13.878 -6.919 1.00 76.75 129 TYR A CA 1
ATOM 971 C C . TYR A 1 129 ? 12.217 12.483 -7.315 1.00 76.75 129 TYR A C 1
ATOM 973 O O . TYR A 1 129 ? 12.042 12.083 -8.462 1.00 76.75 129 TYR A O 1
ATOM 981 N N . SER A 1 130 ? 12.807 11.738 -6.380 1.00 74.44 130 SER A N 1
ATOM 982 C CA . SER A 1 130 ? 13.248 10.353 -6.590 1.00 74.44 130 SER A CA 1
ATOM 983 C C . SER A 1 130 ? 12.104 9.380 -6.891 1.00 74.44 130 SER A C 1
ATOM 985 O O . SER A 1 130 ? 12.361 8.277 -7.349 1.00 74.44 130 SER A O 1
ATOM 987 N N . LEU A 1 131 ? 10.853 9.768 -6.622 1.00 76.19 131 LEU A N 1
ATOM 988 C CA . LEU A 1 131 ? 9.656 8.977 -6.918 1.00 76.19 131 LEU A CA 1
ATOM 989 C C . LEU A 1 131 ? 9.036 9.332 -8.281 1.00 76.19 131 LEU A C 1
ATOM 991 O O . LEU A 1 131 ? 8.002 8.783 -8.653 1.00 76.19 131 LEU A O 1
ATOM 995 N N . CYS A 1 132 ? 9.637 10.265 -9.027 1.00 82.06 132 CYS A N 1
ATOM 996 C CA . CYS A 1 132 ? 9.229 10.572 -10.392 1.00 82.06 132 CYS A CA 1
ATOM 997 C C . CYS A 1 132 ? 9.622 9.414 -11.311 1.00 82.06 132 CYS A C 1
ATOM 999 O O . CYS A 1 132 ? 10.809 9.140 -11.462 1.00 82.06 132 CYS A O 1
ATOM 1001 N N . MET A 1 133 ? 8.635 8.763 -11.928 1.00 84.19 133 MET A N 1
ATOM 1002 C CA . MET A 1 133 ? 8.856 7.557 -12.728 1.00 84.19 133 MET A CA 1
ATOM 1003 C C . MET A 1 133 ? 9.815 7.795 -13.896 1.00 84.19 133 MET A C 1
ATOM 1005 O O . MET A 1 133 ? 10.765 7.041 -14.024 1.00 84.19 133 MET A O 1
ATOM 1009 N N . GLU A 1 134 ? 9.631 8.868 -14.671 1.00 83.69 134 GLU A N 1
ATOM 1010 C CA . GLU A 1 134 ? 10.539 9.220 -15.781 1.00 83.69 134 GLU A CA 1
ATOM 1011 C C . GLU A 1 134 ? 11.979 9.385 -15.293 1.00 83.69 134 GLU A C 1
ATOM 1013 O O . GLU A 1 134 ? 12.888 8.725 -15.775 1.00 83.69 134 GLU A O 1
ATOM 1018 N N . ARG A 1 135 ? 12.171 10.183 -14.238 1.00 83.50 135 ARG A N 1
ATOM 1019 C CA . ARG A 1 135 ? 13.492 10.418 -13.655 1.00 83.50 135 ARG A CA 1
ATOM 1020 C C . ARG A 1 135 ? 14.132 9.125 -13.154 1.00 83.50 135 ARG A C 1
ATOM 1022 O O . ARG A 1 135 ? 15.320 8.914 -13.351 1.00 83.50 135 ARG A O 1
ATOM 1029 N N . TYR A 1 136 ? 13.359 8.277 -12.483 1.00 84.62 136 TYR A N 1
ATOM 1030 C CA . TYR A 1 136 ? 13.841 6.992 -11.996 1.00 84.62 136 TYR A CA 1
ATOM 1031 C C . TYR A 1 136 ? 14.217 6.056 -13.148 1.00 84.62 136 TYR A C 1
ATOM 1033 O O . TYR A 1 136 ? 15.266 5.422 -13.103 1.00 84.62 136 TYR A O 1
ATOM 1041 N N . GLU A 1 137 ? 13.377 5.975 -14.179 1.00 85.62 137 GLU A N 1
ATOM 1042 C CA . GLU A 1 137 ? 13.604 5.142 -15.361 1.00 85.62 137 GLU A CA 1
ATOM 1043 C C . GLU A 1 137 ? 14.831 5.609 -16.166 1.00 85.62 137 GLU A C 1
ATOM 1045 O O . GLU A 1 137 ? 15.566 4.746 -16.647 1.00 85.62 137 GLU A O 1
ATOM 1050 N N . ASP A 1 138 ? 15.085 6.923 -16.230 1.00 84.69 138 ASP A N 1
ATOM 1051 C CA . ASP A 1 138 ? 16.213 7.538 -16.948 1.00 84.69 138 ASP A CA 1
ATOM 1052 C C . ASP A 1 138 ? 17.535 7.524 -16.160 1.00 84.69 138 ASP A C 1
ATOM 1054 O O . ASP A 1 138 ? 18.603 7.341 -16.742 1.00 84.69 138 ASP A O 1
ATOM 1058 N N . GLU A 1 139 ? 17.494 7.737 -14.839 1.00 85.62 139 GLU A N 1
ATOM 1059 C CA . GLU A 1 139 ? 18.699 7.853 -13.998 1.00 85.62 139 GLU A CA 1
ATOM 1060 C C . GLU A 1 139 ? 19.127 6.519 -13.359 1.00 85.62 139 GLU A C 1
ATOM 1062 O O . GLU A 1 139 ? 20.207 6.448 -12.761 1.00 85.62 139 GLU A O 1
ATOM 1067 N N . ARG A 1 140 ? 18.310 5.455 -13.434 1.00 82.00 140 ARG A N 1
ATOM 1068 C CA . ARG A 1 140 ? 18.660 4.179 -12.790 1.00 82.00 140 ARG A CA 1
ATOM 1069 C C . ARG A 1 140 ? 19.851 3.496 -13.482 1.00 82.00 140 ARG A C 1
ATOM 1071 O O . ARG A 1 140 ? 19.880 3.413 -14.711 1.00 82.00 140 ARG A O 1
ATOM 1078 N N . PRO A 1 141 ? 20.801 2.932 -12.713 1.00 79.00 141 PRO A N 1
ATOM 1079 C CA . PRO A 1 141 ? 21.887 2.140 -13.277 1.00 79.00 141 PRO A CA 1
ATOM 1080 C C . PRO A 1 141 ? 21.357 0.906 -14.017 1.00 79.00 141 PRO A C 1
ATOM 1082 O O . PRO A 1 141 ? 20.318 0.334 -13.666 1.00 79.00 141 PRO A O 1
ATOM 1085 N N . ASP A 1 142 ? 22.092 0.458 -15.030 1.00 78.75 142 ASP A N 1
ATOM 1086 C CA . ASP A 1 142 ? 21.787 -0.802 -15.700 1.00 78.75 142 ASP A CA 1
ATOM 1087 C C . ASP A 1 142 ? 22.025 -2.022 -14.780 1.00 78.75 142 ASP A C 1
ATOM 1089 O O . ASP A 1 142 ? 22.611 -1.944 -13.699 1.00 78.75 142 ASP A O 1
ATOM 1093 N N . ALA A 1 143 ? 21.563 -3.194 -15.222 1.00 70.81 143 ALA A N 1
ATOM 1094 C CA . ALA A 1 143 ? 21.714 -4.450 -14.480 1.00 70.81 143 ALA A CA 1
ATOM 1095 C C . ALA A 1 143 ? 23.168 -4.872 -14.223 1.00 70.81 143 ALA A C 1
ATOM 1097 O O . ALA A 1 143 ? 23.419 -5.712 -13.362 1.00 70.81 143 ALA A O 1
ATOM 1098 N N . GLN A 1 144 ? 24.109 -4.369 -15.022 1.00 69.62 144 GLN A N 1
ATOM 1099 C CA . GLN A 1 144 ? 25.514 -4.765 -14.964 1.00 69.62 144 GLN A CA 1
ATOM 1100 C C . GLN A 1 144 ? 26.286 -3.901 -13.963 1.00 69.62 144 GLN A C 1
ATOM 1102 O O . GLN A 1 144 ? 27.213 -4.380 -13.313 1.00 69.62 144 GLN A O 1
ATOM 1107 N N . SER A 1 145 ? 25.872 -2.645 -13.811 1.00 73.88 145 SER A N 1
ATOM 1108 C CA . SER A 1 145 ? 26.428 -1.660 -12.886 1.00 73.88 145 SER A CA 1
ATOM 1109 C C . SER A 1 145 ? 25.790 -1.711 -11.494 1.00 73.88 145 SER A C 1
ATOM 1111 O O . SER A 1 145 ? 26.450 -1.348 -10.520 1.00 73.88 145 SER A O 1
ATOM 1113 N N . ALA A 1 146 ? 24.557 -2.217 -11.368 1.00 71.75 146 ALA A N 1
ATOM 1114 C CA . ALA A 1 146 ? 23.892 -2.459 -10.088 1.00 71.75 146 ALA A CA 1
ATOM 1115 C C . ALA A 1 146 ? 23.355 -3.894 -9.983 1.00 71.75 146 ALA A C 1
ATOM 1117 O O . ALA A 1 146 ? 22.517 -4.330 -10.770 1.00 71.75 146 ALA A O 1
ATOM 1118 N N . CYS A 1 147 ? 23.821 -4.626 -8.966 1.00 72.00 147 CYS A N 1
ATOM 1119 C CA . CYS A 1 147 ? 23.370 -5.984 -8.674 1.00 72.00 147 CYS A CA 1
ATOM 1120 C C . CYS A 1 147 ? 21.868 -6.004 -8.338 1.00 72.00 147 CYS A C 1
ATOM 1122 O O . CYS A 1 147 ? 21.447 -5.441 -7.330 1.00 72.00 147 CYS A O 1
ATOM 1124 N N . ARG A 1 148 ? 21.072 -6.687 -9.169 1.00 72.75 148 ARG A N 1
ATOM 1125 C CA . ARG A 1 148 ? 19.600 -6.760 -9.053 1.00 72.75 148 ARG A CA 1
ATOM 1126 C C . ARG A 1 148 ? 19.084 -7.872 -8.157 1.00 72.75 148 ARG A C 1
ATOM 1128 O O . ARG A 1 148 ? 17.896 -7.928 -7.895 1.00 72.75 148 ARG A O 1
ATOM 1135 N N . VAL A 1 149 ? 19.973 -8.750 -7.702 1.00 70.62 149 VAL A N 1
ATOM 1136 C CA . VAL A 1 149 ? 19.640 -9.930 -6.886 1.00 70.62 149 VAL A CA 1
ATOM 1137 C C . VAL A 1 149 ? 20.019 -9.765 -5.411 1.00 70.62 149 VAL A C 1
ATOM 1139 O O . VAL A 1 149 ? 19.808 -10.675 -4.617 1.00 70.62 149 VAL A O 1
ATOM 1142 N N . GLY A 1 150 ? 20.589 -8.616 -5.025 1.00 66.62 150 GLY A N 1
ATOM 1143 C CA . GLY A 1 150 ? 20.920 -8.296 -3.632 1.00 66.62 150 GLY A CA 1
ATOM 1144 C C . GLY A 1 150 ? 22.211 -7.490 -3.468 1.00 66.62 150 GLY A C 1
ATOM 1145 O O . GLY A 1 150 ? 22.893 -7.160 -4.438 1.00 66.62 150 GLY A O 1
ATOM 1146 N N . ASP A 1 151 ? 22.569 -7.176 -2.221 1.00 73.38 151 ASP A N 1
ATOM 1147 C CA . ASP A 1 151 ? 23.801 -6.444 -1.909 1.00 73.38 151 ASP A CA 1
ATOM 1148 C C . ASP A 1 151 ? 25.036 -7.321 -2.163 1.00 73.38 151 ASP A C 1
ATOM 1150 O O . ASP A 1 151 ? 25.248 -8.348 -1.512 1.00 73.38 151 ASP A O 1
ATOM 1154 N N . ILE A 1 152 ? 25.888 -6.881 -3.089 1.00 72.75 152 ILE A N 1
ATOM 1155 C CA . ILE A 1 152 ? 27.154 -7.532 -3.447 1.00 72.75 152 ILE A CA 1
ATOM 1156 C C . ILE A 1 152 ? 28.033 -7.839 -2.223 1.00 72.75 152 ILE A C 1
ATOM 1158 O O . ILE A 1 152 ? 28.665 -8.892 -2.180 1.00 72.75 152 ILE A O 1
ATOM 1162 N N . ARG A 1 153 ? 28.045 -6.977 -1.198 1.00 75.38 153 ARG A N 1
ATOM 1163 C CA . ARG A 1 153 ? 28.854 -7.172 0.020 1.00 75.38 153 ARG A CA 1
ATOM 1164 C C . ARG A 1 153 ? 28.367 -8.349 0.864 1.00 75.38 153 ARG A C 1
ATOM 1166 O O . ARG A 1 153 ? 29.148 -8.917 1.624 1.00 75.38 153 ARG A O 1
ATOM 1173 N N . VAL A 1 154 ? 27.085 -8.691 0.750 1.00 73.31 154 VAL A N 1
ATOM 1174 C CA . VAL A 1 154 ? 26.467 -9.835 1.429 1.00 73.31 154 VAL A CA 1
ATOM 1175 C C . VAL A 1 154 ? 26.659 -11.092 0.584 1.00 73.31 154 VAL A C 1
ATOM 1177 O O . VAL A 1 154 ? 27.189 -12.082 1.077 1.00 73.31 154 VAL A O 1
ATOM 1180 N N . LEU A 1 155 ? 26.347 -11.020 -0.712 1.00 74.00 155 LEU A N 1
ATOM 1181 C CA . LEU A 1 155 ? 26.432 -12.156 -1.639 1.00 74.00 155 LEU A CA 1
ATOM 1182 C C . LEU A 1 155 ? 27.868 -12.670 -1.857 1.00 74.00 155 LEU A C 1
ATOM 1184 O O . LEU A 1 155 ? 28.069 -13.851 -2.134 1.00 74.00 155 LEU A O 1
ATOM 1188 N N . GLN A 1 156 ? 28.885 -11.812 -1.726 1.00 66.94 156 GLN A N 1
ATOM 1189 C CA . GLN A 1 156 ? 30.289 -12.233 -1.803 1.00 66.94 156 GLN A CA 1
ATOM 1190 C C . GLN A 1 156 ? 30.770 -12.997 -0.561 1.00 66.94 156 GLN A C 1
ATOM 1192 O O . GLN A 1 156 ? 31.714 -13.774 -0.672 1.00 66.94 156 GLN A O 1
ATOM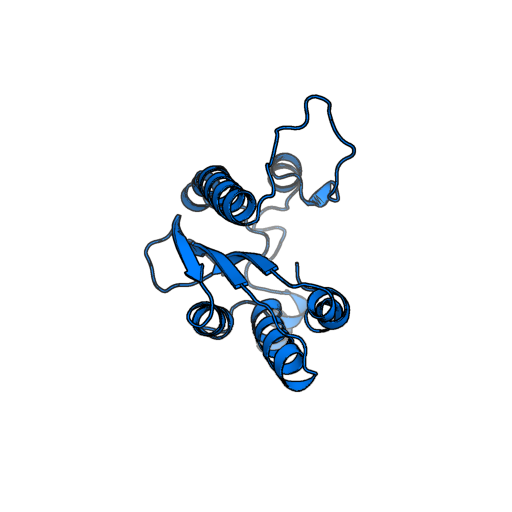 1197 N N . ARG A 1 157 ? 30.132 -12.818 0.606 1.00 59.28 157 ARG A N 1
ATOM 1198 C CA . ARG A 1 157 ? 30.513 -13.522 1.844 1.00 59.28 157 ARG A CA 1
ATOM 1199 C C . ARG A 1 157 ? 30.047 -14.974 1.885 1.00 59.28 157 ARG A C 1
ATOM 1201 O O . ARG A 1 157 ? 30.665 -15.761 2.582 1.00 59.28 157 ARG A O 1
ATOM 1208 N N . GLU A 1 158 ? 29.002 -15.337 1.145 1.00 55.06 158 GLU A N 1
ATOM 1209 C CA . GLU A 1 158 ? 28.502 -16.722 1.088 1.00 55.06 158 GLU A CA 1
ATOM 1210 C C . GLU A 1 158 ? 29.314 -17.629 0.149 1.00 55.06 158 GLU A C 1
ATOM 1212 O O . GLU A 1 158 ? 29.152 -18.846 0.166 1.00 55.06 158 GLU A O 1
ATOM 1217 N N . LYS A 1 159 ? 30.190 -17.049 -0.684 1.00 50.25 159 LYS A N 1
ATOM 1218 C CA . LYS A 1 159 ? 31.038 -17.782 -1.641 1.00 50.25 159 LYS A CA 1
ATOM 1219 C C . LYS A 1 159 ? 32.473 -18.017 -1.154 1.00 50.25 159 LYS A C 1
ATOM 1221 O O . LYS A 1 159 ? 33.286 -18.499 -1.941 1.00 50.25 159 LYS A O 1
ATOM 1226 N N . SER A 1 160 ? 32.787 -17.664 0.091 1.00 44.47 160 SER A N 1
ATOM 1227 C CA . SER A 1 160 ? 34.121 -17.791 0.689 1.00 44.47 160 SER A CA 1
ATOM 1228 C C . SER A 1 160 ? 34.091 -18.660 1.934 1.00 44.47 160 SER A C 1
ATOM 1230 O O . SER A 1 160 ? 35.164 -19.231 2.219 1.00 44.47 160 SER A O 1
#

Radius of gyration: 18.01 Å; chains: 1; bounding box: 52×42×41 Å

InterPro domains:
  IPR000671 Peptidase A31 family [PF01750] (1-104)
  IPR000671 Peptidase A31 family [PR00446] (15-25)
  IPR000671 Peptidase A31 family [PR00446] (26-42)
  IPR000671 Peptidase A31 family [PTHR30302] (1-116)
  IPR000671 Peptidase A31 family [TIGR00072] (1-108)
  IPR023430 Peptidase HybD-like domain superfamily [G3DSA:3.40.50.1450] (1-120)
  IPR023430 Peptidase HybD-like domain superfamily [SSF53163] (1-116)